Protein AF-A0A7R9N7I1-F1 (afdb_monomer_lite)

Structure (mmCIF, N/CA/C/O backbone):
data_AF-A0A7R9N7I1-F1
#
_entry.id   AF-A0A7R9N7I1-F1
#
loop_
_atom_site.group_PDB
_atom_site.id
_atom_site.type_symbol
_atom_site.label_atom_id
_atom_site.label_alt_id
_atom_site.label_comp_id
_atom_site.label_asym_id
_atom_site.label_entity_id
_atom_site.label_seq_id
_atom_site.pdbx_PDB_ins_code
_atom_site.Cartn_x
_atom_site.Cartn_y
_atom_site.Cartn_z
_atom_site.occupancy
_atom_site.B_iso_or_equiv
_atom_site.auth_seq_id
_atom_site.auth_comp_id
_atom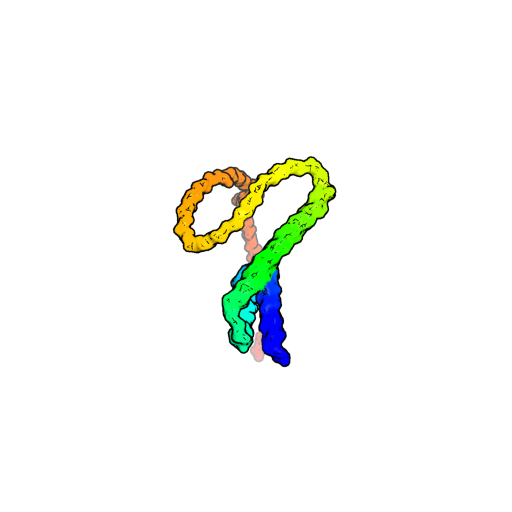_site.auth_asym_id
_atom_site.auth_atom_id
_atom_site.pdbx_PDB_model_num
ATOM 1 N N . MET A 1 1 ? 0.344 -3.735 26.308 1.00 54.78 1 MET A N 1
ATOM 2 C CA . MET A 1 1 ? 0.898 -3.000 25.143 1.00 54.78 1 MET A CA 1
ATOM 3 C C . MET A 1 1 ? 0.274 -1.617 25.117 1.00 54.78 1 MET A C 1
ATOM 5 O O . MET A 1 1 ? -0.947 -1.539 25.135 1.00 54.78 1 MET A O 1
ATOM 9 N N . SER A 1 2 ? 1.069 -0.544 25.139 1.00 69.31 2 SER A N 1
ATOM 10 C CA . SER A 1 2 ? 0.524 0.819 25.121 1.00 69.31 2 SER A CA 1
ATOM 11 C C . SER A 1 2 ? -0.215 1.069 23.803 1.00 69.31 2 SER A C 1
ATOM 13 O O . SER A 1 2 ? 0.264 0.676 22.738 1.00 69.31 2 SER A O 1
ATOM 15 N N . SER A 1 3 ? -1.379 1.724 23.854 1.00 76.50 3 SER A N 1
ATOM 16 C CA . SER A 1 3 ? -2.203 2.033 22.670 1.00 76.50 3 SER A CA 1
ATOM 17 C C . SER A 1 3 ? -1.403 2.758 21.568 1.00 76.50 3 SER A C 1
ATOM 19 O O . SER A 1 3 ? -1.629 2.544 20.376 1.00 76.50 3 SER A O 1
ATOM 21 N N . ARG A 1 4 ? -0.384 3.546 21.946 1.00 84.00 4 ARG A N 1
ATOM 22 C CA . ARG A 1 4 ? 0.525 4.222 21.000 1.00 84.00 4 ARG A CA 1
ATOM 23 C C . ARG A 1 4 ? 1.418 3.258 20.217 1.00 84.00 4 ARG A C 1
ATOM 25 O O . ARG A 1 4 ? 1.610 3.460 19.019 1.00 84.00 4 ARG A O 1
ATOM 32 N N . ASP A 1 5 ? 1.924 2.204 20.853 1.00 89.88 5 ASP A N 1
ATOM 33 C CA . ASP A 1 5 ? 2.815 1.236 20.200 1.00 89.88 5 ASP A CA 1
ATOM 34 C C . ASP A 1 5 ? 2.068 0.422 19.143 1.00 89.88 5 ASP A C 1
ATOM 36 O O . ASP A 1 5 ? 2.605 0.147 18.070 1.00 89.88 5 ASP A O 1
ATOM 40 N N . GLY A 1 6 ? 0.803 0.081 19.419 1.00 90.19 6 GLY A N 1
ATOM 41 C CA . GLY A 1 6 ? -0.077 -0.590 18.461 1.00 90.19 6 GLY A CA 1
ATOM 42 C C . GLY A 1 6 ? -0.308 0.256 17.208 1.00 90.19 6 GLY A C 1
ATOM 43 O O . GLY A 1 6 ? -0.134 -0.234 16.092 1.00 90.19 6 GLY A O 1
ATOM 44 N N . LYS A 1 7 ? -0.603 1.551 17.389 1.00 91.62 7 LYS A N 1
ATOM 45 C CA . LYS A 1 7 ? -0.789 2.502 16.281 1.00 91.62 7 LYS A CA 1
ATOM 46 C C . LYS A 1 7 ? 0.470 2.650 15.431 1.00 91.62 7 LYS A C 1
ATOM 48 O O . LYS A 1 7 ? 0.396 2.576 14.207 1.00 91.62 7 LYS A O 1
ATOM 53 N N . LYS A 1 8 ? 1.632 2.811 16.073 1.00 93.94 8 LYS A N 1
ATOM 54 C CA . LYS A 1 8 ? 2.918 2.954 15.379 1.00 93.94 8 LYS A CA 1
ATOM 55 C C . LYS A 1 8 ? 3.256 1.712 14.554 1.00 93.94 8 LYS A C 1
ATOM 57 O O . LYS A 1 8 ? 3.583 1.841 13.378 1.00 93.94 8 LYS A O 1
ATOM 62 N N . LYS A 1 9 ? 3.124 0.517 15.141 1.00 94.94 9 LYS A N 1
ATOM 63 C CA . LYS A 1 9 ? 3.382 -0.750 14.438 1.00 94.94 9 LYS A CA 1
ATOM 64 C C . LYS A 1 9 ? 2.464 -0.933 13.236 1.00 94.94 9 LYS A C 1
ATOM 66 O O . LYS A 1 9 ? 2.914 -1.419 12.203 1.00 94.94 9 LYS A O 1
ATOM 71 N N . LEU A 1 10 ? 1.194 -0.546 13.353 1.00 95.50 10 LEU A N 1
ATOM 72 C CA . LEU A 1 10 ? 0.263 -0.656 12.238 1.00 95.50 10 LEU A CA 1
ATOM 73 C C . LEU A 1 10 ? 0.650 0.277 11.085 1.00 95.50 10 LEU A C 1
ATOM 75 O O . LEU A 1 10 ? 0.730 -0.175 9.948 1.00 95.50 10 LEU A O 1
ATOM 79 N N . LEU A 1 11 ? 0.962 1.544 11.372 1.00 95.44 11 LEU A N 1
ATOM 80 C CA . LEU A 1 11 ? 1.423 2.495 10.353 1.00 95.44 11 LEU A CA 1
ATOM 81 C C . LEU A 1 11 ? 2.721 2.032 9.679 1.00 95.44 11 LEU A C 1
ATOM 83 O O . LEU A 1 11 ? 2.865 2.154 8.467 1.00 95.44 11 LEU A O 1
ATOM 87 N N . GLU A 1 12 ? 3.640 1.432 10.436 1.00 96.25 12 GLU A N 1
ATOM 88 C CA . GLU A 1 12 ? 4.866 0.863 9.875 1.00 96.25 12 GLU A CA 1
ATOM 89 C C . GLU A 1 12 ? 4.577 -0.300 8.911 1.00 96.25 12 GLU A C 1
ATOM 91 O O . GLU A 1 12 ? 5.190 -0.380 7.846 1.00 96.25 12 GLU A O 1
ATOM 96 N N . LYS A 1 13 ? 3.608 -1.171 9.232 1.00 96.56 13 LYS A N 1
ATOM 97 C CA . LYS A 1 13 ? 3.158 -2.236 8.318 1.00 96.56 13 LYS A CA 1
ATOM 98 C C . LYS A 1 13 ? 2.574 -1.666 7.025 1.00 96.56 13 LYS A C 1
ATOM 100 O O . LYS A 1 13 ? 2.947 -2.123 5.950 1.00 96.56 13 LYS A O 1
ATOM 105 N N . VAL A 1 14 ? 1.697 -0.661 7.122 1.00 97.25 14 VAL A N 1
ATOM 106 C CA . VAL A 1 14 ? 1.100 0.018 5.954 1.00 97.25 14 VAL A CA 1
ATOM 107 C C . VAL A 1 14 ? 2.181 0.570 5.038 1.00 97.25 14 VAL A C 1
ATOM 109 O O . VAL A 1 14 ? 2.146 0.379 3.823 1.00 97.25 14 VAL A O 1
ATOM 112 N N . TYR A 1 15 ? 3.140 1.266 5.636 1.00 97.75 15 TYR A N 1
ATOM 113 C CA . TYR A 1 15 ? 4.218 1.909 4.915 1.00 97.75 15 TYR A CA 1
ATOM 114 C C . TYR A 1 15 ? 5.125 0.888 4.215 1.00 97.75 15 TYR A C 1
ATOM 116 O O . TYR A 1 15 ? 5.451 1.067 3.041 1.00 97.75 15 TYR A O 1
ATOM 124 N N . LYS A 1 16 ? 5.474 -0.218 4.891 1.00 97.06 16 LYS A N 1
ATOM 125 C CA . LYS A 1 16 ? 6.235 -1.331 4.295 1.00 97.06 16 LYS A CA 1
ATOM 126 C C . LYS A 1 16 ? 5.486 -1.981 3.133 1.00 97.06 16 LYS A C 1
ATOM 128 O O . LYS A 1 16 ? 6.075 -2.148 2.069 1.00 97.06 16 LYS A O 1
ATOM 133 N N . LEU A 1 17 ? 4.190 -2.257 3.301 1.00 96.94 17 LEU A N 1
ATOM 134 C CA . LEU A 1 17 ? 3.345 -2.787 2.227 1.00 96.94 17 LEU A CA 1
ATOM 135 C C . LEU A 1 17 ? 3.363 -1.852 1.008 1.00 96.94 17 LEU A C 1
ATOM 137 O O . LEU A 1 17 ? 3.586 -2.300 -0.113 1.00 96.94 17 LEU A O 1
ATOM 141 N N . GLY A 1 18 ? 3.202 -0.543 1.231 1.00 96.56 18 GLY A N 1
ATOM 142 C CA . GLY A 1 18 ? 3.323 0.465 0.180 1.00 96.56 18 GLY A CA 1
ATOM 143 C C . GLY A 1 18 ? 4.681 0.402 -0.524 1.00 96.56 18 GLY A C 1
ATOM 144 O O . GLY A 1 18 ? 4.726 0.314 -1.750 1.00 96.56 18 GLY A O 1
ATOM 145 N N . GLN A 1 19 ? 5.788 0.385 0.230 1.00 97.69 19 GLN A N 1
ATOM 146 C CA . GLN A 1 19 ? 7.140 0.297 -0.337 1.00 97.69 19 GLN A CA 1
ATOM 147 C C . GLN A 1 19 ? 7.333 -0.931 -1.229 1.00 97.69 19 GLN A C 1
ATOM 149 O O . GLN A 1 19 ? 7.904 -0.806 -2.312 1.00 97.69 19 GLN A O 1
ATOM 154 N N . GLU A 1 20 ? 6.867 -2.103 -0.804 1.00 96.19 20 GLU A N 1
ATOM 155 C CA . GLU A 1 20 ? 6.967 -3.332 -1.595 1.00 96.19 20 GLU A CA 1
ATOM 156 C C . GLU A 1 20 ? 6.165 -3.230 -2.892 1.00 96.19 20 GLU A C 1
ATOM 158 O O . GLU A 1 20 ? 6.697 -3.502 -3.969 1.00 96.19 20 GLU A O 1
ATOM 163 N N . VAL A 1 21 ? 4.915 -2.766 -2.811 1.00 96.44 21 VAL A N 1
ATOM 164 C CA . VAL A 1 21 ? 4.062 -2.571 -3.992 1.00 96.44 21 VAL A CA 1
ATOM 165 C C . VAL A 1 21 ? 4.708 -1.590 -4.969 1.00 96.44 21 VAL A C 1
ATOM 167 O O . VAL A 1 21 ? 4.745 -1.856 -6.169 1.00 96.44 21 VAL A O 1
ATOM 170 N N . GLY A 1 22 ? 5.265 -0.483 -4.472 1.00 95.31 22 GLY A N 1
ATOM 171 C CA . GLY A 1 22 ? 5.964 0.508 -5.289 1.00 95.31 22 GLY A CA 1
ATOM 172 C C . GLY A 1 22 ? 7.241 -0.031 -5.937 1.00 95.31 22 GLY A C 1
ATOM 173 O O . GLY A 1 22 ? 7.483 0.200 -7.122 1.00 95.31 22 GLY A O 1
ATOM 174 N N . TYR A 1 23 ? 8.044 -0.783 -5.182 1.00 96.06 23 TYR A N 1
ATOM 175 C CA . TYR A 1 23 ? 9.325 -1.315 -5.647 1.00 96.06 23 TYR A CA 1
ATOM 176 C C . TYR A 1 23 ? 9.146 -2.444 -6.670 1.00 96.06 23 TYR A C 1
ATOM 178 O O . TYR A 1 23 ? 9.727 -2.425 -7.760 1.00 96.06 23 TYR A O 1
ATOM 186 N N . PHE A 1 24 ? 8.292 -3.418 -6.365 1.00 94.50 24 PHE A N 1
ATOM 187 C CA . PHE A 1 24 ? 8.061 -4.575 -7.229 1.00 94.50 24 PHE A CA 1
ATOM 188 C C . PHE A 1 24 ? 6.982 -4.332 -8.290 1.00 94.50 24 PHE A C 1
ATOM 190 O O . PHE A 1 24 ? 6.865 -5.120 -9.223 1.00 94.50 24 PHE A O 1
ATOM 197 N N . SER A 1 25 ? 6.258 -3.210 -8.219 1.00 90.81 25 SER A N 1
ATOM 198 C CA . SER A 1 25 ? 5.152 -2.876 -9.129 1.00 90.81 25 SER A CA 1
ATOM 199 C C . SER A 1 25 ? 4.064 -3.956 -9.138 1.00 90.81 25 SER A C 1
ATOM 201 O O . SER A 1 25 ? 3.552 -4.331 -10.192 1.00 90.81 25 SER A O 1
ATOM 203 N N . HIS A 1 26 ? 3.727 -4.475 -7.955 1.00 87.62 26 HIS A N 1
ATOM 204 C CA . HIS A 1 26 ? 2.661 -5.460 -7.809 1.00 87.62 26 HIS A CA 1
ATOM 205 C C . HIS A 1 26 ? 1.308 -4.881 -8.228 1.00 87.62 26 HIS A C 1
ATOM 207 O O . HIS A 1 26 ? 1.013 -3.710 -7.983 1.00 87.62 26 HIS A O 1
ATOM 213 N N . SER A 1 27 ? 0.466 -5.728 -8.822 1.00 87.81 27 SER A N 1
ATOM 214 C CA . SER A 1 27 ? -0.946 -5.399 -8.999 1.00 87.81 27 SER A CA 1
ATOM 215 C C . SER A 1 27 ? -1.597 -5.257 -7.627 1.00 87.81 27 SER A C 1
ATOM 217 O O . SER A 1 27 ? -1.425 -6.111 -6.757 1.00 87.81 27 SER A O 1
ATOM 219 N N . GLU A 1 28 ? -2.371 -4.192 -7.436 1.00 87.31 28 GLU A N 1
ATOM 220 C CA . GLU A 1 28 ? -3.120 -3.978 -6.192 1.00 87.31 28 GLU A CA 1
ATOM 221 C C . GLU A 1 28 ? -4.303 -4.947 -6.056 1.00 87.31 28 GLU A C 1
ATOM 223 O O . GLU A 1 28 ? -4.965 -4.987 -5.024 1.00 87.31 28 GLU A O 1
ATOM 228 N N . VAL A 1 29 ? -4.550 -5.779 -7.070 1.00 89.69 29 VAL A N 1
ATOM 229 C CA . VAL A 1 29 ? -5.587 -6.806 -7.061 1.00 89.69 29 VAL A CA 1
ATOM 230 C C . VAL A 1 29 ? -5.067 -8.078 -6.382 1.00 89.69 29 VAL A C 1
ATOM 232 O O . VAL A 1 29 ? -4.001 -8.595 -6.713 1.00 89.69 29 VAL A O 1
ATOM 235 N N . GLY A 1 30 ? -5.846 -8.627 -5.446 1.00 92.88 30 GLY A N 1
ATOM 236 C CA . GLY A 1 30 ? -5.563 -9.919 -4.815 1.00 92.88 30 GLY A CA 1
ATOM 237 C C . GLY A 1 30 ? -4.943 -9.799 -3.425 1.00 92.88 30 GLY A C 1
ATOM 238 O O . GLY A 1 30 ? -5.597 -9.324 -2.497 1.00 92.88 30 GLY A O 1
ATOM 239 N N . TRP A 1 31 ? -3.718 -10.304 -3.235 1.00 94.19 31 TRP A N 1
ATOM 240 C CA . TRP A 1 31 ? -3.106 -10.378 -1.900 1.00 94.19 31 TRP A CA 1
ATOM 241 C C . TRP A 1 31 ? -2.841 -8.995 -1.294 1.00 94.19 31 TRP A C 1
ATOM 243 O O . TRP A 1 31 ? -3.084 -8.822 -0.104 1.00 94.19 31 TRP A O 1
ATOM 253 N N . VAL A 1 32 ? -2.455 -8.010 -2.115 1.00 95.44 32 VAL A N 1
ATOM 254 C CA . VAL A 1 32 ? -2.254 -6.618 -1.681 1.00 95.44 32 VAL A CA 1
ATOM 255 C C . VAL A 1 32 ? -3.565 -6.034 -1.164 1.00 95.44 32 VAL A C 1
ATOM 257 O O . VAL A 1 32 ? -3.602 -5.501 -0.061 1.00 95.44 32 VAL A O 1
ATOM 260 N N . HIS A 1 33 ? -4.666 -6.208 -1.904 1.00 95.19 33 HIS A N 1
ATOM 261 C CA . HIS A 1 33 ? -5.999 -5.777 -1.470 1.00 95.19 33 HIS A CA 1
ATOM 262 C C . HIS A 1 33 ? -6.441 -6.446 -0.166 1.00 95.19 33 HIS A C 1
ATOM 264 O O . HIS A 1 33 ? -6.974 -5.783 0.723 1.00 95.19 33 HIS A O 1
ATOM 270 N N . ARG A 1 34 ? -6.216 -7.761 -0.033 1.00 95.88 34 ARG A N 1
ATOM 271 C CA . ARG A 1 34 ? -6.558 -8.517 1.184 1.00 95.88 34 ARG A CA 1
ATOM 272 C C . ARG A 1 34 ? -5.785 -8.003 2.396 1.00 95.88 34 ARG A C 1
ATOM 274 O O . ARG A 1 34 ? -6.394 -7.757 3.435 1.00 95.88 34 ARG A O 1
ATOM 281 N N . GLU A 1 35 ? -4.480 -7.795 2.248 1.00 95.62 35 GLU A N 1
ATOM 282 C CA . GLU A 1 35 ? -3.629 -7.302 3.331 1.00 95.62 35 GLU A CA 1
ATOM 283 C C . GLU A 1 35 ? -3.946 -5.843 3.675 1.00 95.62 35 GLU A C 1
ATOM 285 O O . GLU A 1 35 ? -4.100 -5.492 4.843 1.00 95.62 35 GLU A O 1
ATOM 290 N N . TYR A 1 36 ? -4.156 -4.996 2.669 1.00 96.00 36 TYR A N 1
ATOM 291 C CA . TYR A 1 36 ? -4.540 -3.604 2.875 1.00 96.00 36 TYR A CA 1
ATOM 292 C C . TYR A 1 36 ? -5.884 -3.483 3.606 1.00 96.00 36 TYR A C 1
ATOM 294 O O . TYR A 1 36 ? -5.999 -2.729 4.573 1.00 96.00 36 TYR A O 1
ATOM 302 N N . ARG A 1 37 ? -6.883 -4.290 3.223 1.00 96.00 37 ARG A N 1
ATOM 303 C CA . ARG A 1 37 ? -8.176 -4.359 3.919 1.00 96.00 37 ARG A CA 1
ATOM 304 C C . ARG A 1 37 ? -8.019 -4.837 5.362 1.00 96.00 37 ARG A C 1
ATOM 306 O O . ARG A 1 37 ? -8.631 -4.263 6.258 1.00 96.00 37 ARG A O 1
ATOM 313 N N . ARG A 1 38 ? -7.181 -5.847 5.615 1.00 96.25 38 ARG A N 1
ATOM 314 C CA . ARG A 1 38 ? -6.874 -6.299 6.980 1.00 96.25 38 ARG A CA 1
ATOM 315 C C . ARG A 1 38 ? -6.309 -5.152 7.817 1.00 96.25 38 ARG A C 1
ATOM 317 O O . ARG A 1 38 ? -6.789 -4.912 8.923 1.00 96.25 38 ARG A O 1
ATOM 324 N N . ILE A 1 39 ? -5.360 -4.397 7.275 1.00 95.88 39 ILE A N 1
ATOM 325 C CA . ILE A 1 39 ? -4.773 -3.258 7.980 1.00 95.88 39 ILE A CA 1
ATOM 326 C C . ILE A 1 39 ? -5.811 -2.159 8.251 1.00 95.88 39 ILE A C 1
ATOM 328 O O . ILE A 1 39 ? -5.820 -1.601 9.347 1.00 95.88 39 ILE A O 1
ATOM 332 N N . GLN A 1 40 ? -6.721 -1.877 7.314 1.00 95.38 40 GLN A N 1
ATOM 333 C CA . GLN A 1 40 ? -7.827 -0.941 7.555 1.00 95.38 40 GLN A CA 1
ATOM 334 C C . GLN A 1 40 ? -8.684 -1.379 8.751 1.00 95.38 40 GLN A C 1
ATOM 336 O O . GLN A 1 40 ? -8.903 -0.581 9.659 1.00 95.38 40 GLN A O 1
ATOM 341 N N . THR A 1 41 ? -9.065 -2.660 8.821 1.00 96.19 41 THR A N 1
ATOM 342 C CA . THR A 1 41 ? -9.851 -3.184 9.954 1.00 96.19 41 THR A CA 1
ATOM 343 C C . THR A 1 41 ? -9.087 -3.160 11.284 1.00 96.19 41 THR A C 1
ATOM 345 O O . THR A 1 41 ? -9.671 -2.899 12.334 1.00 96.19 41 THR A O 1
ATOM 348 N N . GLU A 1 42 ? -7.772 -3.408 11.273 1.00 94.31 42 GLU A N 1
ATOM 349 C CA . GLU A 1 42 ? -6.919 -3.263 12.463 1.00 94.31 42 GLU A CA 1
ATOM 350 C C . GLU A 1 42 ? -6.811 -1.786 12.890 1.00 94.31 42 GLU A C 1
ATOM 352 O O . GLU A 1 42 ? -6.786 -1.480 14.082 1.00 94.31 42 GLU A O 1
ATOM 357 N N . GLY A 1 43 ? -6.793 -0.863 11.927 1.00 93.50 43 GLY A N 1
ATOM 358 C CA . GLY A 1 43 ? -6.718 0.577 12.157 1.00 93.50 43 GLY A CA 1
ATOM 359 C C . GLY A 1 43 ? -7.991 1.157 12.753 1.00 93.50 43 GLY A C 1
ATOM 360 O O . GLY A 1 43 ? -7.907 1.950 13.690 1.00 93.50 43 GLY A O 1
ATOM 361 N N . GLU A 1 44 ? -9.153 0.710 12.279 1.00 93.56 44 GLU A N 1
ATOM 362 C CA . GLU A 1 44 ? -10.461 1.074 12.835 1.00 93.56 44 GLU A CA 1
ATOM 363 C C . GLU A 1 44 ? -10.568 0.681 14.312 1.00 93.56 44 GLU A C 1
ATOM 365 O O . GLU A 1 44 ? -10.930 1.511 15.144 1.00 93.56 44 GLU A O 1
ATOM 370 N N . LYS A 1 45 ? -10.132 -0.535 14.672 1.00 92.88 45 LYS A N 1
ATOM 371 C CA . LYS A 1 45 ? -10.088 -1.003 16.073 1.00 92.88 45 LYS A CA 1
ATOM 372 C C . LYS A 1 45 ? -9.187 -0.149 16.966 1.00 92.88 45 LYS A C 1
ATOM 374 O O . LYS A 1 45 ? -9.413 -0.060 18.169 1.00 92.88 45 LYS A O 1
ATOM 379 N N . LEU A 1 46 ? -8.156 0.467 16.392 1.00 92.00 46 LEU A N 1
ATOM 380 C CA . LEU A 1 46 ? -7.229 1.355 17.096 1.00 92.00 46 LEU A CA 1
ATOM 381 C C . LEU A 1 46 ? -7.660 2.833 17.043 1.00 92.00 46 LEU A C 1
ATOM 383 O O . LEU A 1 46 ? -6.985 3.680 17.634 1.00 92.00 46 LEU A O 1
ATOM 387 N N . GLY A 1 47 ? -8.753 3.168 16.351 1.00 92.44 47 GLY A N 1
ATOM 388 C CA . GLY A 1 47 ? -9.214 4.546 16.163 1.00 92.44 47 GLY A CA 1
ATOM 389 C C . GLY A 1 47 ? -8.285 5.383 15.278 1.00 92.44 47 GLY A C 1
ATOM 390 O O . GLY A 1 47 ? -8.105 6.575 15.521 1.00 92.44 47 GLY A O 1
ATOM 391 N N . ILE A 1 48 ? -7.623 4.764 14.296 1.00 93.12 48 ILE A N 1
ATOM 392 C CA . ILE A 1 48 ? -6.827 5.469 13.285 1.00 93.12 48 ILE A CA 1
ATOM 393 C C . ILE A 1 48 ? -7.740 5.822 12.114 1.00 93.12 48 ILE A C 1
ATOM 395 O O . ILE A 1 48 ? -8.410 4.956 11.557 1.00 93.12 48 ILE A O 1
ATOM 399 N N . ALA A 1 49 ? -7.734 7.087 11.699 1.00 93.31 49 ALA A N 1
ATOM 400 C CA . ALA A 1 49 ? -8.494 7.509 10.532 1.00 93.31 49 ALA A CA 1
ATOM 401 C C . ALA A 1 49 ? -7.988 6.810 9.256 1.00 93.31 49 ALA A C 1
ATOM 403 O O . ALA A 1 49 ? -6.789 6.822 8.964 1.00 93.31 49 ALA A O 1
ATOM 404 N N . LEU A 1 50 ? -8.911 6.284 8.443 1.00 93.62 50 LEU A N 1
ATOM 405 C CA . LEU A 1 50 ? -8.607 5.625 7.163 1.00 93.62 50 LEU A CA 1
ATOM 406 C C . LEU A 1 50 ? -7.772 6.509 6.222 1.00 93.62 50 LEU A C 1
ATOM 408 O O . LEU A 1 50 ? -6.934 6.008 5.474 1.00 93.62 50 LEU A O 1
ATOM 412 N N . LYS A 1 51 ? -7.952 7.834 6.301 1.00 95.50 51 LYS A N 1
ATOM 413 C CA . LYS A 1 51 ? -7.171 8.816 5.539 1.00 95.50 51 LYS A CA 1
ATOM 414 C C . LYS A 1 51 ? -5.671 8.739 5.850 1.00 95.50 51 LYS A C 1
ATOM 416 O O . LYS A 1 51 ? -4.867 8.730 4.926 1.00 95.50 51 LYS A O 1
ATOM 421 N N . ILE A 1 52 ? -5.305 8.586 7.124 1.00 95.38 52 ILE A N 1
ATOM 422 C CA . ILE A 1 52 ? -3.903 8.474 7.558 1.00 95.38 52 ILE A CA 1
ATOM 423 C C . ILE A 1 52 ? -3.288 7.178 7.018 1.00 95.38 52 ILE A C 1
ATOM 425 O O . ILE A 1 52 ? -2.156 7.173 6.540 1.00 95.38 52 ILE A O 1
ATOM 429 N N . ILE A 1 53 ? -4.045 6.077 7.050 1.00 95.69 53 ILE A N 1
ATOM 430 C CA . ILE A 1 53 ? -3.613 4.782 6.503 1.00 95.69 53 ILE A CA 1
ATOM 431 C C . ILE A 1 53 ? -3.375 4.897 4.993 1.00 95.69 53 ILE A C 1
ATOM 433 O O . ILE A 1 53 ? -2.358 4.430 4.485 1.00 95.69 53 ILE A O 1
ATOM 437 N N . LYS A 1 54 ? -4.278 5.559 4.266 1.00 96.38 54 LYS A N 1
ATOM 438 C CA . LYS A 1 54 ? -4.129 5.799 2.827 1.00 96.38 54 LYS A CA 1
ATOM 439 C C . LYS A 1 54 ? -2.894 6.641 2.500 1.00 96.38 54 LYS A C 1
ATOM 441 O O . LYS A 1 54 ? -2.079 6.212 1.691 1.00 96.38 54 LYS A O 1
ATOM 446 N N . GLU A 1 55 ? -2.713 7.775 3.170 1.00 97.00 55 GLU A N 1
ATOM 447 C CA . GLU A 1 55 ? -1.548 8.648 2.971 1.00 97.00 55 GLU A CA 1
ATOM 448 C C . GLU A 1 55 ? -0.230 7.919 3.272 1.00 97.00 55 GLU A C 1
ATOM 450 O O . GLU A 1 55 ? 0.745 8.040 2.530 1.00 97.00 55 GLU A O 1
ATOM 455 N N . CYS A 1 56 ? -0.200 7.112 4.335 1.00 96.94 56 CYS A N 1
ATOM 456 C CA . CYS A 1 56 ? 0.978 6.336 4.712 1.00 96.94 56 CYS A CA 1
ATOM 457 C C . CYS A 1 56 ? 1.329 5.273 3.655 1.00 96.94 56 CYS A C 1
ATOM 459 O O . CYS A 1 56 ? 2.502 5.098 3.316 1.00 96.94 56 CYS A O 1
ATOM 461 N N . TYR A 1 57 ? 0.316 4.615 3.084 1.00 97.31 57 TYR A N 1
ATOM 462 C CA . TYR A 1 57 ? 0.482 3.643 2.003 1.00 97.31 57 TYR A CA 1
ATOM 463 C C . TYR A 1 57 ? 0.996 4.297 0.717 1.00 97.31 57 TYR A C 1
ATOM 465 O O . TYR A 1 57 ? 1.972 3.828 0.135 1.00 97.31 57 TYR A O 1
ATOM 473 N N . GLU A 1 58 ? 0.389 5.408 0.294 1.00 96.81 58 GLU A N 1
ATOM 474 C CA . GLU A 1 58 ? 0.799 6.158 -0.901 1.00 96.81 58 GLU A CA 1
ATOM 475 C C . GLU A 1 58 ? 2.227 6.706 -0.764 1.00 96.81 58 GLU A C 1
ATOM 477 O O . GLU A 1 58 ? 3.031 6.626 -1.701 1.00 96.81 58 GLU A O 1
ATOM 482 N N . LYS A 1 59 ? 2.586 7.190 0.431 1.00 97.62 59 LYS A N 1
ATOM 483 C CA . LYS A 1 59 ? 3.954 7.609 0.745 1.00 97.62 59 LYS A CA 1
ATOM 484 C C . LYS A 1 59 ? 4.933 6.440 0.638 1.00 97.62 59 LYS A C 1
ATOM 486 O O . LYS A 1 59 ? 5.945 6.565 -0.043 1.00 97.62 59 LYS A O 1
ATOM 491 N N . GLY A 1 60 ? 4.608 5.288 1.225 1.00 96.75 60 GLY A N 1
ATOM 492 C CA . GLY A 1 60 ? 5.408 4.071 1.064 1.00 96.75 60 GLY A CA 1
ATOM 493 C C . GLY A 1 60 ? 5.571 3.680 -0.408 1.00 96.75 60 GLY A C 1
ATOM 494 O O . GLY A 1 60 ? 6.683 3.429 -0.863 1.00 96.75 60 GLY A O 1
ATOM 495 N N . LYS A 1 61 ? 4.484 3.707 -1.186 1.00 96.88 61 LYS A N 1
ATOM 496 C CA . LYS A 1 61 ? 4.465 3.342 -2.611 1.00 96.88 61 LYS A CA 1
ATOM 497 C C . LYS A 1 61 ? 5.338 4.243 -3.476 1.00 96.88 61 LYS A C 1
ATOM 499 O O . LYS A 1 61 ? 6.123 3.744 -4.283 1.00 96.88 61 LYS A O 1
ATOM 504 N N . SER A 1 62 ? 5.234 5.556 -3.297 1.00 97.00 62 SER A N 1
ATOM 505 C CA . SER A 1 62 ? 6.077 6.521 -4.016 1.00 97.00 62 SER A CA 1
ATOM 506 C C . SER A 1 62 ? 7.560 6.355 -3.678 1.00 97.00 62 SER A C 1
ATOM 508 O O . SER A 1 62 ? 8.401 6.378 -4.576 1.00 97.00 62 SER A O 1
ATOM 510 N N . GLU A 1 63 ? 7.890 6.093 -2.415 1.00 96.81 63 GLU A N 1
ATOM 511 C CA . GLU A 1 63 ? 9.269 5.863 -1.986 1.00 96.81 63 GLU A CA 1
ATOM 512 C C . GLU A 1 63 ? 9.837 4.534 -2.501 1.00 96.81 63 GLU A C 1
ATOM 514 O O . GLU A 1 63 ? 10.977 4.483 -2.963 1.00 96.81 63 GLU A O 1
ATOM 519 N N . GLY A 1 64 ? 9.031 3.470 -2.512 1.00 96.00 64 GLY A N 1
ATOM 520 C CA . GLY A 1 64 ? 9.396 2.195 -3.129 1.00 96.00 64 GLY A CA 1
ATOM 521 C C . GLY A 1 64 ? 9.695 2.337 -4.623 1.00 96.00 64 GLY A C 1
ATOM 522 O O . GLY A 1 64 ? 10.713 1.836 -5.104 1.00 96.00 64 GLY A O 1
ATOM 523 N N . ALA A 1 65 ? 8.856 3.081 -5.349 1.00 95.56 65 ALA A N 1
ATOM 524 C CA . ALA A 1 65 ? 9.067 3.374 -6.766 1.00 95.56 65 ALA A CA 1
ATOM 525 C C . ALA A 1 65 ? 10.325 4.229 -6.999 1.00 95.56 65 ALA A C 1
ATOM 527 O O . ALA A 1 65 ? 11.111 3.943 -7.905 1.00 95.56 65 ALA A O 1
ATOM 528 N N . TYR A 1 66 ? 10.564 5.234 -6.150 1.00 95.75 66 TYR A N 1
ATOM 529 C CA . TYR A 1 66 ? 11.785 6.039 -6.189 1.00 95.75 66 TYR A CA 1
ATOM 530 C C . TYR A 1 66 ? 13.035 5.183 -5.954 1.00 95.75 66 TYR A C 1
ATOM 532 O O . TYR A 1 66 ? 13.993 5.266 -6.722 1.00 95.75 66 TYR A O 1
ATOM 540 N N . ARG A 1 67 ? 13.014 4.304 -4.943 1.00 94.81 67 ARG A N 1
ATOM 541 C CA . ARG A 1 67 ? 14.122 3.388 -4.643 1.00 94.81 67 ARG A CA 1
ATOM 542 C C . ARG A 1 67 ? 14.402 2.448 -5.810 1.00 94.81 67 ARG A C 1
ATOM 544 O O . ARG A 1 67 ? 15.557 2.291 -6.184 1.00 94.81 67 ARG A O 1
ATOM 551 N N . LYS A 1 68 ? 13.361 1.897 -6.443 1.00 94.00 68 LYS A N 1
ATOM 552 C CA . LYS A 1 68 ? 13.495 1.087 -7.664 1.00 94.00 68 LYS A CA 1
ATOM 553 C C . LYS A 1 68 ? 14.211 1.866 -8.768 1.00 94.00 68 LYS A C 1
ATOM 555 O O . LYS A 1 68 ? 15.174 1.371 -9.347 1.00 94.00 68 LYS A O 1
ATOM 560 N N . GLN A 1 69 ? 13.774 3.096 -9.034 1.00 92.81 69 GLN A N 1
ATOM 561 C CA . GLN A 1 69 ? 14.374 3.946 -10.063 1.00 92.81 69 GLN A CA 1
ATOM 562 C C . GLN A 1 69 ? 15.834 4.295 -9.747 1.00 92.81 69 GLN A C 1
ATOM 564 O O . GLN A 1 69 ? 16.695 4.273 -10.632 1.00 92.81 69 GLN A O 1
ATOM 569 N N . HIS A 1 70 ? 16.128 4.590 -8.483 1.00 93.62 70 HIS A N 1
ATOM 570 C CA . HIS A 1 70 ? 17.477 4.860 -8.006 1.00 93.62 70 HIS A CA 1
ATOM 571 C C . HIS A 1 70 ? 18.388 3.630 -8.148 1.00 93.62 70 HIS A C 1
ATOM 573 O O . HIS A 1 70 ? 19.499 3.747 -8.666 1.00 93.62 70 HIS A O 1
ATOM 579 N N . ASP A 1 71 ? 17.911 2.442 -7.771 1.00 90.75 71 ASP A N 1
ATOM 580 C CA . ASP A 1 71 ? 18.651 1.182 -7.896 1.00 90.75 71 ASP A CA 1
ATOM 581 C C . ASP A 1 71 ? 18.940 0.834 -9.359 1.00 90.75 71 ASP A C 1
ATOM 583 O O . ASP A 1 71 ? 20.065 0.455 -9.692 1.00 90.75 71 ASP A O 1
ATOM 587 N N . ILE A 1 72 ? 17.963 1.035 -10.249 1.00 89.25 72 ILE A N 1
ATOM 588 C CA . ILE A 1 72 ? 18.140 0.894 -11.700 1.00 89.25 72 ILE A CA 1
ATOM 589 C C . ILE A 1 72 ? 19.225 1.859 -12.192 1.00 89.25 72 ILE A C 1
ATOM 591 O O . ILE A 1 72 ? 20.168 1.435 -12.857 1.00 89.25 72 ILE A O 1
ATOM 595 N N . THR A 1 73 ? 19.145 3.139 -11.822 1.00 89.75 73 THR A N 1
ATOM 596 C CA . THR A 1 73 ? 20.107 4.173 -12.246 1.00 89.75 73 THR A CA 1
ATOM 597 C C . THR A 1 73 ? 21.521 3.867 -11.742 1.00 89.75 73 THR A C 1
ATOM 599 O O . THR A 1 73 ? 22.490 3.941 -12.500 1.00 89.75 73 THR A O 1
ATOM 602 N N . ARG A 1 74 ? 21.655 3.432 -10.484 1.00 88.44 74 ARG A N 1
ATOM 603 C CA . ARG A 1 74 ? 22.931 3.012 -9.887 1.00 88.44 74 ARG A CA 1
ATOM 604 C C . ARG A 1 74 ? 23.478 1.739 -10.537 1.00 88.44 74 ARG A C 1
ATOM 606 O O . ARG A 1 74 ? 24.685 1.630 -10.750 1.00 88.44 74 ARG A O 1
ATOM 613 N N . GLY A 1 75 ? 22.610 0.780 -10.857 1.00 77.62 75 GLY A N 1
ATOM 614 C CA . GLY A 1 75 ? 22.961 -0.448 -11.571 1.00 77.62 75 GLY A CA 1
ATOM 615 C C . GLY A 1 75 ? 23.443 -0.179 -12.998 1.00 77.62 75 GLY A C 1
ATOM 616 O O . GLY A 1 75 ? 24.416 -0.789 -13.443 1.00 77.62 75 GLY A O 1
ATOM 617 N N . ILE A 1 76 ? 22.827 0.787 -13.684 1.00 64.69 76 ILE A N 1
ATOM 618 C CA . ILE A 1 76 ? 23.263 1.273 -14.998 1.00 64.69 76 ILE A CA 1
ATOM 619 C C . ILE A 1 76 ? 24.628 1.961 -14.881 1.00 64.69 76 ILE A C 1
ATOM 621 O O . ILE A 1 76 ? 25.534 1.616 -15.636 1.00 64.69 76 ILE A O 1
ATOM 625 N N . GLY A 1 77 ? 24.818 2.842 -13.891 1.00 57.09 77 GLY A N 1
ATOM 626 C CA . GLY A 1 77 ? 26.080 3.562 -13.666 1.00 57.09 77 GLY A CA 1
ATOM 627 C C . GLY A 1 77 ? 27.293 2.652 -13.438 1.00 57.09 77 GLY A C 1
ATOM 628 O O . GLY A 1 77 ? 28.401 2.977 -13.853 1.00 57.09 77 GLY A O 1
ATOM 629 N N . LYS A 1 78 ? 27.099 1.467 -12.843 1.00 54.50 78 LYS A N 1
ATOM 630 C CA . LYS A 1 78 ? 28.174 0.471 -12.678 1.00 54.50 78 LYS A CA 1
ATOM 631 C C . LYS A 1 78 ? 28.502 -0.293 -13.966 1.00 54.50 78 LYS A C 1
ATOM 633 O O . LYS A 1 78 ? 29.638 -0.734 -14.124 1.00 54.50 78 LYS A O 1
ATOM 638 N N . LYS A 1 79 ? 27.538 -0.465 -14.878 1.00 50.84 79 LYS A N 1
ATOM 639 C CA . LYS A 1 79 ? 27.759 -1.127 -16.177 1.00 50.84 79 LYS A CA 1
ATOM 640 C C . LYS A 1 79 ? 28.371 -0.184 -17.216 1.00 50.84 79 LYS A C 1
ATOM 642 O O . LYS A 1 79 ? 29.198 -0.633 -18.003 1.00 50.84 79 LYS A O 1
ATOM 647 N N . THR A 1 80 ? 28.039 1.107 -17.196 1.00 47.34 80 THR A N 1
ATOM 648 C CA . THR A 1 80 ? 28.558 2.085 -18.170 1.00 47.34 80 THR A CA 1
ATOM 649 C C . THR A 1 80 ? 30.020 2.479 -17.949 1.00 47.34 80 THR A C 1
ATOM 651 O O . THR A 1 80 ? 30.681 2.852 -18.909 1.00 47.34 80 THR A O 1
ATOM 654 N N . ILE A 1 81 ? 30.576 2.327 -16.741 1.00 50.94 81 ILE A N 1
ATOM 655 C CA . ILE A 1 81 ? 32.002 2.625 -16.480 1.00 50.94 81 ILE A CA 1
ATOM 656 C C . ILE A 1 81 ? 32.941 1.548 -17.065 1.00 50.94 81 ILE A C 1
ATOM 658 O O . ILE A 1 81 ? 34.114 1.819 -17.300 1.00 50.94 81 ILE A O 1
ATOM 662 N N . LYS A 1 82 ? 32.442 0.337 -17.364 1.00 48.88 82 LYS A N 1
ATOM 663 C CA . LYS A 1 82 ? 33.257 -0.760 -17.927 1.00 48.88 82 LYS A CA 1
ATOM 664 C C . LYS A 1 82 ? 33.153 -0.934 -19.444 1.00 48.88 82 LYS A C 1
ATOM 666 O O . LYS A 1 82 ? 33.863 -1.775 -19.986 1.00 48.88 82 LYS A O 1
ATOM 671 N N . GLN A 1 83 ? 32.313 -0.165 -20.138 1.00 43.41 83 GLN A N 1
ATOM 672 C CA . GLN A 1 83 ? 32.236 -0.206 -21.601 1.00 43.41 83 GLN A CA 1
ATOM 673 C C . GLN A 1 83 ? 32.334 1.199 -22.199 1.00 43.41 83 GLN A C 1
ATOM 675 O O . GLN A 1 83 ? 31.362 1.939 -22.302 1.00 43.41 83 GLN A O 1
ATOM 680 N N . SER A 1 84 ? 33.577 1.548 -22.531 1.00 41.62 84 SER A N 1
ATOM 681 C CA . SER A 1 84 ? 33.992 2.315 -23.709 1.00 41.62 84 SER A CA 1
ATOM 682 C C . SER A 1 84 ? 32.903 3.049 -24.518 1.00 41.62 84 SER A C 1
ATOM 684 O O . SER A 1 84 ? 32.081 2.465 -25.217 1.00 41.62 84 SER A O 1
ATOM 686 N N . GLY A 1 85 ? 33.038 4.376 -24.577 1.00 47.41 85 GLY A N 1
ATOM 687 C CA . GLY A 1 85 ? 33.228 5.041 -25.871 1.00 47.41 85 GLY A CA 1
ATOM 688 C C . GLY A 1 85 ? 32.083 5.058 -26.890 1.00 47.41 85 GLY A C 1
ATOM 689 O O . GLY A 1 85 ? 32.370 5.148 -28.080 1.00 47.41 85 GLY A O 1
ATOM 690 N N . LYS A 1 86 ? 30.804 5.043 -26.494 1.00 40.75 86 LYS A N 1
ATOM 691 C CA . LYS A 1 86 ? 29.707 5.355 -27.432 1.00 40.75 86 LYS A CA 1
ATOM 692 C C . LYS A 1 86 ? 28.762 6.409 -26.861 1.00 40.75 86 LYS A C 1
ATOM 694 O O . LYS A 1 86 ? 27.916 6.127 -26.018 1.00 40.75 86 LYS A O 1
ATOM 699 N N . LYS A 1 87 ? 28.913 7.652 -27.338 1.00 45.38 87 LYS A N 1
ATOM 700 C CA . LYS A 1 87 ? 27.976 8.757 -27.085 1.00 45.38 87 LYS A CA 1
ATOM 701 C C . LYS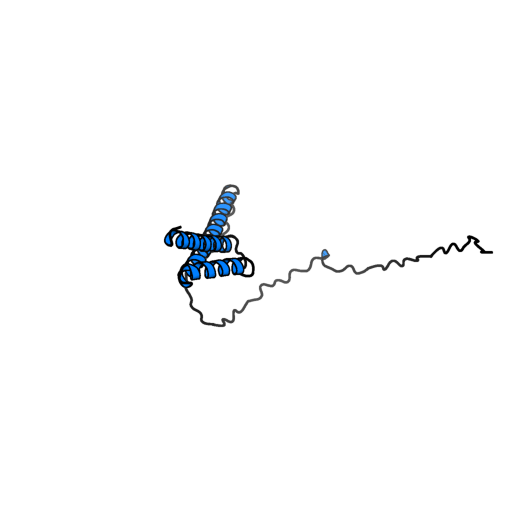 A 1 87 ? 26.615 8.404 -27.688 1.00 45.38 87 LYS A C 1
ATOM 703 O O . LYS A 1 87 ? 26.394 8.600 -28.879 1.00 45.38 87 LYS A O 1
ATOM 708 N N . VAL A 1 88 ? 25.693 7.925 -26.863 1.00 50.50 88 VAL A N 1
ATOM 709 C CA . VAL A 1 88 ? 24.264 7.929 -27.189 1.00 50.50 88 VAL A CA 1
ATOM 710 C C . VAL A 1 88 ? 23.691 9.240 -26.657 1.00 50.50 88 VAL A C 1
ATOM 712 O O . VAL A 1 88 ? 23.767 9.518 -25.461 1.00 50.50 88 VAL A O 1
ATOM 715 N N . LYS A 1 89 ? 23.161 10.080 -27.554 1.00 46.91 89 LYS A N 1
ATOM 716 C CA . LYS A 1 89 ? 22.424 11.296 -27.188 1.00 46.91 89 LYS A CA 1
ATOM 717 C C . LYS A 1 89 ? 21.143 10.879 -26.461 1.00 46.91 89 LYS A C 1
ATOM 719 O O . LYS A 1 89 ? 20.178 10.466 -27.096 1.00 46.91 89 LYS A O 1
ATOM 724 N N . VAL A 1 90 ? 21.146 10.975 -25.135 1.00 43.44 90 VAL A N 1
ATOM 725 C CA . VAL A 1 90 ? 19.943 10.818 -24.312 1.00 43.44 90 VAL A CA 1
ATOM 726 C C . VAL A 1 90 ? 19.131 12.106 -24.435 1.00 43.44 90 VAL A C 1
ATOM 728 O O . VAL A 1 90 ? 19.571 13.171 -24.000 1.00 43.44 90 VAL A O 1
ATOM 731 N N . GLY A 1 91 ? 17.968 12.019 -25.083 1.00 40.47 91 GLY A N 1
ATOM 732 C CA . GLY A 1 91 ? 16.983 13.096 -25.093 1.00 40.47 91 GLY A CA 1
ATOM 733 C C . GLY A 1 91 ? 16.543 13.412 -23.664 1.00 40.47 91 GLY A C 1
ATOM 734 O O . GLY A 1 91 ? 16.260 12.504 -22.884 1.00 40.47 91 GLY A O 1
ATOM 735 N N . LYS A 1 92 ? 16.528 14.701 -23.312 1.00 40.22 92 LYS A N 1
ATOM 736 C CA . LYS A 1 92 ? 16.053 15.200 -22.017 1.00 40.22 92 LYS A CA 1
ATOM 737 C C . LYS A 1 92 ? 14.610 14.738 -21.791 1.00 40.22 92 LYS A C 1
ATOM 739 O O . LYS A 1 92 ? 13.714 15.179 -22.502 1.00 40.22 92 LYS A O 1
ATOM 744 N N . ILE A 1 93 ? 14.389 13.890 -20.789 1.00 47.78 93 ILE A N 1
ATOM 745 C CA . ILE A 1 93 ? 13.059 13.666 -20.218 1.00 47.78 93 ILE A CA 1
ATOM 746 C C . ILE A 1 93 ? 12.937 14.649 -19.057 1.00 47.78 93 ILE A C 1
ATOM 748 O O . ILE A 1 93 ? 13.449 14.417 -17.964 1.00 47.78 93 ILE A O 1
ATOM 752 N N . THR A 1 94 ? 12.330 15.800 -19.326 1.00 41.03 94 THR A N 1
ATOM 753 C CA . THR A 1 94 ? 11.873 16.739 -18.302 1.00 41.03 94 THR A CA 1
ATOM 754 C C . THR A 1 94 ? 10.643 16.129 -17.636 1.00 41.03 94 THR A C 1
ATOM 756 O O . THR A 1 94 ? 9.554 16.154 -18.199 1.00 41.03 94 THR A O 1
ATOM 759 N N . THR A 1 95 ? 10.810 15.552 -16.446 1.00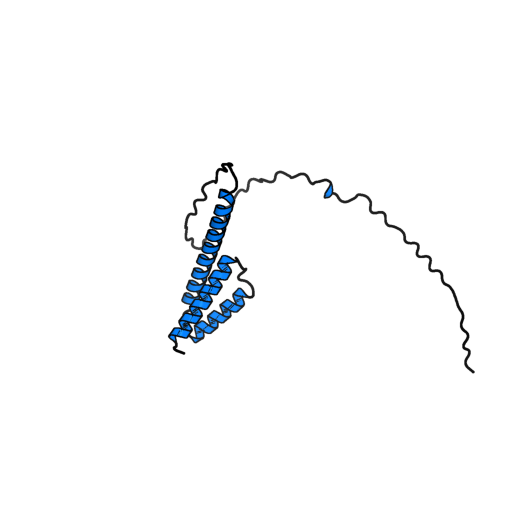 38.06 95 THR A N 1
ATOM 760 C CA . THR A 1 95 ? 9.677 15.168 -15.597 1.00 38.06 95 THR A CA 1
ATOM 761 C C . THR A 1 95 ? 9.109 16.436 -14.967 1.00 38.06 95 THR A C 1
ATOM 763 O O . THR A 1 95 ? 9.602 16.905 -13.941 1.00 38.06 95 THR A O 1
ATOM 766 N N . GLN A 1 96 ? 8.098 17.016 -15.614 1.00 42.88 96 GLN A N 1
ATOM 767 C CA . GLN A 1 96 ? 7.218 17.991 -14.981 1.00 42.88 96 GLN A CA 1
ATOM 768 C C . GLN A 1 96 ? 6.379 17.277 -13.918 1.00 42.88 96 GLN A C 1
ATOM 770 O O . GLN A 1 96 ? 5.819 16.203 -14.136 1.00 42.88 96 GLN A O 1
ATOM 775 N N . LYS A 1 97 ? 6.382 17.863 -12.724 1.00 46.56 97 LYS A N 1
ATOM 776 C CA . LYS A 1 97 ? 5.657 17.417 -11.543 1.00 46.56 97 LYS A CA 1
ATOM 777 C C . LYS A 1 97 ? 4.320 18.149 -11.532 1.00 46.56 97 LYS A C 1
ATOM 779 O O . LYS A 1 97 ? 4.167 19.088 -10.760 1.00 46.56 97 LYS A O 1
ATOM 784 N N . ASP A 1 98 ? 3.382 17.710 -12.362 1.00 33.09 98 ASP A N 1
ATOM 785 C CA . ASP A 1 98 ? 2.042 18.289 -12.375 1.00 33.09 98 ASP A CA 1
ATOM 786 C C . ASP A 1 98 ? 1.043 17.347 -11.700 1.00 33.09 98 ASP A C 1
ATOM 788 O O . ASP A 1 98 ? 0.794 16.206 -12.088 1.00 33.09 98 ASP A O 1
ATOM 792 N N . ARG A 1 99 ? 0.548 17.862 -10.580 1.00 56.75 99 ARG A N 1
ATOM 793 C CA . ARG A 1 99 ? -0.628 17.431 -9.841 1.00 56.75 99 ARG A CA 1
ATOM 794 C C . ARG A 1 99 ? -1.847 17.765 -10.705 1.00 56.75 99 ARG A C 1
ATOM 796 O O . ARG A 1 99 ? -2.125 18.939 -10.892 1.00 56.75 99 ARG A O 1
ATOM 803 N N . GLU A 1 100 ? -2.581 16.764 -11.176 1.00 43.66 100 GLU A N 1
ATOM 804 C CA . GLU A 1 100 ? -3.844 16.956 -11.909 1.00 43.66 100 GLU A CA 1
ATOM 805 C C . GLU A 1 100 ? -4.791 15.832 -11.462 1.00 43.66 100 GLU A C 1
ATOM 807 O O . GLU A 1 100 ? -4.512 14.648 -11.634 1.00 43.66 100 GLU A O 1
ATOM 812 N N . GLU A 1 101 ? -5.731 16.081 -10.552 1.00 40.28 101 GLU A N 1
ATOM 813 C CA . GLU A 1 101 ? -7.047 16.684 -10.799 1.00 40.28 101 GLU A CA 1
ATOM 814 C C . GLU A 1 101 ? -7.753 16.125 -12.044 1.00 40.28 101 GLU A C 1
ATOM 816 O O . GLU A 1 101 ? -7.403 16.347 -13.196 1.00 40.28 101 GLU A O 1
ATOM 821 N N . ASN A 1 102 ? -8.778 15.338 -11.739 1.00 48.06 102 ASN A N 1
ATOM 822 C CA . ASN A 1 102 ? -9.662 14.623 -12.636 1.00 48.06 102 ASN A CA 1
AT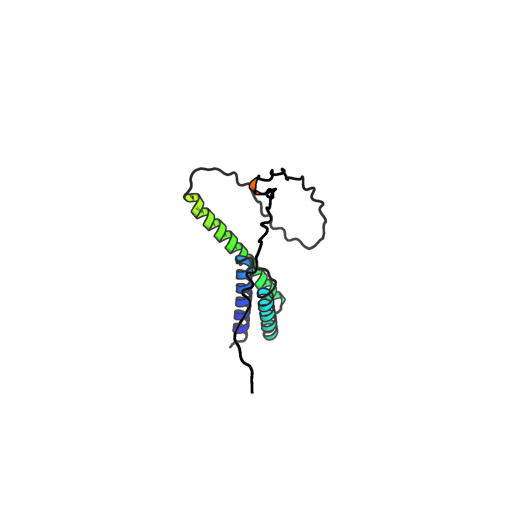OM 823 C C . ASN A 1 102 ? -10.486 15.589 -13.499 1.00 48.06 102 ASN A C 1
ATOM 825 O O . ASN A 1 102 ? -11.505 16.091 -13.038 1.00 48.06 102 ASN A O 1
ATOM 829 N N . THR A 1 103 ? -10.130 15.760 -14.774 1.00 43.69 103 THR A N 1
ATOM 830 C CA . THR A 1 103 ? -11.114 16.095 -15.814 1.00 43.69 103 THR A CA 1
ATOM 831 C C . THR A 1 103 ? -10.833 15.324 -17.101 1.00 43.69 103 THR A C 1
ATOM 833 O O . THR A 1 103 ? -9.744 15.342 -17.668 1.00 43.69 103 THR A O 1
ATOM 836 N N . ARG A 1 104 ? -11.854 14.596 -17.565 1.00 53.81 104 ARG A N 1
ATOM 837 C CA . ARG A 1 104 ? -11.841 13.801 -18.797 1.00 53.81 104 ARG A CA 1
ATOM 838 C C . ARG A 1 104 ? -11.769 14.734 -20.010 1.00 53.81 104 ARG A C 1
ATOM 840 O O . ARG A 1 104 ? -12.800 15.159 -20.519 1.00 53.81 104 ARG A O 1
ATOM 847 N N . ARG A 1 105 ? -10.565 15.041 -20.493 1.00 48.31 105 ARG A N 1
ATOM 848 C CA . ARG A 1 105 ? -10.350 15.655 -21.812 1.00 48.31 105 ARG A CA 1
ATOM 849 C C . ARG A 1 105 ? -9.899 14.581 -22.794 1.00 48.31 105 ARG A C 1
ATOM 851 O O . ARG A 1 105 ? -8.782 14.077 -22.726 1.00 48.31 105 ARG A O 1
ATOM 858 N N . THR A 1 106 ? -10.787 14.203 -23.708 1.00 54.09 106 THR A N 1
ATOM 859 C CA . THR A 1 106 ? -10.468 13.312 -24.828 1.00 54.09 106 THR A CA 1
ATOM 860 C C . THR A 1 106 ? -9.591 14.056 -25.832 1.00 54.09 106 THR A C 1
ATOM 862 O O . THR A 1 106 ? -10.091 14.715 -26.742 1.00 54.09 106 THR A O 1
ATOM 865 N N . HIS A 1 107 ? -8.273 13.958 -25.680 1.00 46.16 107 HIS A N 1
ATOM 866 C CA . HIS A 1 107 ? -7.344 14.364 -26.727 1.00 46.16 107 HIS A CA 1
ATOM 867 C C . HIS A 1 107 ? -7.341 13.293 -27.823 1.00 46.16 107 HIS A C 1
ATOM 869 O O . HIS A 1 107 ? -6.882 12.171 -27.609 1.00 46.16 107 HIS A O 1
ATOM 875 N N . LYS A 1 108 ? -7.853 13.628 -29.015 1.00 55.22 108 LYS A N 1
ATOM 876 C CA . LYS A 1 108 ? -7.617 12.829 -30.224 1.00 55.22 108 LYS A CA 1
ATOM 877 C C . LYS A 1 108 ? -6.138 12.954 -30.592 1.00 55.22 108 LYS A C 1
ATOM 879 O O . LYS A 1 108 ? -5.736 13.878 -31.293 1.00 55.22 108 LYS A O 1
ATOM 884 N N . VAL A 1 109 ? -5.322 12.035 -30.087 1.00 56.41 109 VAL A N 1
ATOM 885 C CA . VAL A 1 109 ? -3.927 11.890 -30.503 1.00 56.41 109 VAL A CA 1
ATOM 886 C C . VAL A 1 109 ? -3.936 11.259 -31.894 1.00 56.41 109 VAL A C 1
ATOM 888 O O . VAL A 1 109 ? -4.272 10.087 -32.050 1.00 56.41 109 VAL A O 1
ATOM 891 N N . SER A 1 110 ? -3.605 12.046 -32.919 1.00 59.72 110 SER A N 1
ATOM 892 C CA . SER A 1 110 ? -3.349 11.521 -34.261 1.00 59.72 110 SER A CA 1
ATOM 893 C C . SER A 1 110 ? -2.027 10.755 -34.232 1.00 59.72 110 SER A C 1
ATOM 895 O O . SER A 1 110 ? -0.942 11.329 -34.339 1.00 59.72 110 SER A O 1
ATOM 897 N N . LEU A 1 111 ? -2.119 9.446 -34.003 1.00 59.41 111 LEU A N 1
ATOM 898 C CA . LEU A 1 111 ? -0.991 8.534 -34.118 1.00 59.41 111 LEU A CA 1
ATOM 899 C C . LEU A 1 111 ? -0.690 8.359 -35.609 1.00 59.41 111 LEU A C 1
ATOM 901 O O . LEU A 1 111 ? -1.380 7.617 -36.306 1.00 59.41 111 LEU A O 1
ATOM 905 N N . LYS A 1 112 ? 0.338 9.047 -36.119 1.00 64.06 112 LYS A N 1
ATOM 906 C CA . LYS A 1 112 ? 0.921 8.685 -37.418 1.00 64.06 112 LYS A CA 1
ATOM 907 C C . LYS A 1 112 ? 1.382 7.222 -37.320 1.00 64.06 112 LYS A C 1
ATOM 909 O O . LYS A 1 112 ? 2.094 6.900 -36.365 1.00 64.06 112 LYS A O 1
ATOM 914 N N . PRO A 1 113 ? 0.995 6.332 -38.247 1.00 59.66 113 PRO A N 1
ATOM 915 C CA . PRO A 1 113 ? 1.342 4.925 -38.142 1.00 59.66 113 PRO A CA 1
ATOM 916 C C . PRO A 1 113 ? 2.840 4.752 -38.404 1.00 59.66 113 PRO A C 1
ATOM 918 O O . PRO A 1 113 ? 3.284 4.707 -39.546 1.00 59.66 113 PRO A O 1
ATOM 921 N N . ILE A 1 114 ? 3.632 4.618 -37.341 1.00 60.97 114 ILE A N 1
ATOM 922 C CA . ILE A 1 114 ? 4.977 4.034 -37.425 1.00 60.97 114 ILE A CA 1
ATOM 923 C C . ILE A 1 114 ? 4.792 2.512 -37.419 1.00 60.97 114 ILE A C 1
ATOM 925 O O . ILE A 1 114 ? 5.166 1.815 -36.484 1.00 60.97 114 ILE A O 1
ATOM 929 N N . LEU A 1 115 ? 4.108 2.000 -38.438 1.00 59.72 115 LEU A N 1
ATOM 930 C CA . LEU A 1 115 ? 4.049 0.578 -38.737 1.00 59.72 115 LEU A CA 1
ATOM 931 C C . LEU A 1 115 ? 4.719 0.415 -40.093 1.00 59.72 115 LEU A C 1
ATOM 933 O O . LEU A 1 115 ? 4.060 0.371 -41.128 1.00 59.72 115 LEU A O 1
ATOM 937 N N . THR A 1 116 ? 6.048 0.367 -40.104 1.00 65.81 116 THR A N 1
ATOM 938 C CA . THR A 1 116 ? 6.718 -0.282 -41.226 1.00 65.81 116 THR A CA 1
ATOM 939 C C . THR A 1 116 ? 6.317 -1.751 -41.159 1.00 65.81 116 THR A C 1
ATOM 941 O O . THR A 1 116 ? 6.540 -2.417 -40.148 1.00 65.81 116 THR A O 1
ATOM 944 N N . ALA A 1 117 ? 5.644 -2.243 -42.198 1.00 67.69 117 ALA A N 1
ATOM 945 C CA . ALA A 1 117 ? 5.317 -3.655 -42.315 1.00 67.69 117 ALA A CA 1
ATOM 946 C C . ALA A 1 117 ? 6.635 -4.444 -42.319 1.00 67.69 117 ALA A C 1
ATOM 948 O O . ALA A 1 117 ? 7.374 -4.428 -43.300 1.00 67.69 117 ALA A O 1
ATOM 949 N N . VAL A 1 118 ? 6.971 -5.064 -41.188 1.00 70.19 118 VAL A N 1
ATOM 950 C CA . VAL A 1 118 ? 8.113 -5.974 -41.106 1.00 70.19 118 VAL A CA 1
ATOM 951 C C . VAL A 1 118 ? 7.711 -7.235 -41.853 1.00 70.19 118 VAL A C 1
ATOM 953 O O . VAL A 1 118 ? 6.729 -7.886 -41.489 1.00 70.19 118 VAL A O 1
ATOM 956 N N . ASP A 1 119 ? 8.440 -7.538 -42.924 1.00 75.62 119 ASP A N 1
ATOM 957 C CA . ASP A 1 119 ? 8.147 -8.692 -43.762 1.00 75.62 119 ASP A CA 1
ATOM 958 C C . ASP A 1 119 ? 8.263 -9.985 -42.945 1.00 75.62 119 ASP A C 1
ATOM 960 O O . ASP A 1 119 ? 9.152 -10.156 -42.101 1.00 75.62 119 ASP A O 1
ATOM 964 N N . ARG A 1 120 ? 7.308 -10.891 -43.142 1.00 74.38 120 ARG A N 1
ATOM 965 C CA . ARG A 1 120 ? 7.177 -12.086 -42.310 1.00 74.38 120 ARG A CA 1
ATOM 966 C C . ARG A 1 120 ? 8.261 -13.091 -42.717 1.00 74.38 120 ARG A C 1
ATOM 968 O O . ARG A 1 120 ? 8.265 -13.521 -43.873 1.00 74.38 120 ARG A O 1
ATOM 975 N N . PRO A 1 121 ? 9.140 -13.535 -41.797 1.00 76.50 121 PRO A N 1
ATOM 976 C CA . PRO A 1 121 ? 10.215 -14.459 -42.143 1.00 76.50 121 PRO A CA 1
ATOM 977 C C . PRO A 1 121 ? 9.652 -15.791 -42.653 1.00 76.50 121 PRO A C 1
ATOM 979 O O . PRO A 1 121 ? 8.590 -16.247 -42.214 1.00 76.50 121 PRO A O 1
ATOM 982 N N . GLN A 1 122 ? 10.378 -16.438 -43.570 1.00 69.75 122 GLN A N 1
ATOM 983 C CA . GLN A 1 122 ? 9.948 -17.686 -44.217 1.00 69.75 122 GLN A CA 1
ATOM 984 C C . GLN A 1 122 ? 9.657 -18.820 -43.219 1.00 69.75 122 GLN A C 1
ATOM 986 O O . GLN A 1 122 ? 8.775 -19.635 -43.474 1.00 69.75 122 GLN A O 1
ATOM 991 N N . SER A 1 123 ? 10.307 -18.823 -42.052 1.00 74.00 123 SER A N 1
ATOM 992 C CA . SER A 1 123 ? 10.065 -19.783 -40.965 1.00 74.00 123 SER A CA 1
ATOM 993 C C . SER A 1 123 ? 8.663 -19.699 -40.351 1.00 74.00 123 SER A C 1
ATOM 995 O O . SER A 1 123 ? 8.183 -20.670 -39.775 1.00 74.00 123 SER A O 1
ATOM 997 N N . ALA A 1 124 ? 7.984 -18.555 -40.474 1.00 73.38 124 ALA A N 1
ATOM 998 C CA . ALA A 1 124 ? 6.636 -18.352 -39.949 1.00 73.38 124 ALA A CA 1
ATOM 999 C C . ALA A 1 124 ? 5.532 -18.697 -40.968 1.00 73.38 124 ALA A C 1
ATOM 1001 O O . ALA A 1 124 ? 4.353 -18.422 -40.697 1.00 73.38 124 ALA A O 1
ATOM 1002 N N . ARG A 1 125 ? 5.893 -19.243 -42.141 1.00 73.44 125 ARG A N 1
ATOM 1003 C CA . ARG A 1 125 ? 4.957 -19.760 -43.149 1.00 73.44 125 ARG A CA 1
ATOM 1004 C C . ARG A 1 125 ? 4.571 -21.197 -42.794 1.00 73.44 125 ARG A C 1
ATOM 1006 O O . ARG A 1 125 ? 5.405 -21.987 -42.367 1.00 73.44 125 ARG A O 1
ATOM 1013 N N . LYS A 1 126 ? 3.289 -21.532 -42.951 1.00 74.94 126 LYS A N 1
ATOM 1014 C CA . LYS A 1 126 ? 2.793 -22.891 -42.694 1.00 74.94 126 LYS A CA 1
ATOM 1015 C C . LYS A 1 126 ? 3.365 -23.837 -43.763 1.00 74.94 126 LYS A C 1
ATOM 1017 O O . LYS A 1 126 ? 3.341 -23.453 -44.934 1.00 74.94 126 LYS A O 1
ATOM 1022 N N . PRO A 1 127 ? 3.854 -25.037 -43.403 1.00 75.19 127 PRO A N 1
ATOM 1023 C CA . PRO A 1 127 ? 4.285 -26.009 -44.398 1.00 75.19 127 PRO A CA 1
ATOM 1024 C C . PRO A 1 127 ? 3.089 -26.403 -45.269 1.00 75.19 127 PRO A C 1
ATOM 1026 O O . PRO A 1 127 ? 1.990 -26.640 -44.767 1.00 75.19 127 PRO A O 1
ATOM 1029 N N . THR A 1 128 ? 3.299 -26.450 -46.581 1.00 68.69 128 THR A N 1
ATOM 1030 C CA . THR A 1 128 ? 2.265 -26.744 -47.585 1.00 68.69 128 THR A CA 1
ATOM 1031 C C . THR A 1 128 ? 1.788 -28.192 -47.564 1.00 68.69 128 THR A C 1
ATOM 1033 O O . THR A 1 128 ? 0.773 -28.500 -48.180 1.00 68.69 128 THR A O 1
ATOM 1036 N N . PHE A 1 129 ? 2.488 -29.092 -46.872 1.00 68.50 129 PHE A N 1
ATOM 1037 C CA . PHE A 1 129 ? 2.271 -30.518 -47.050 1.00 68.50 129 PHE A CA 1
ATOM 1038 C C . PHE A 1 129 ? 2.372 -31.280 -45.732 1.00 68.50 129 PHE A C 1
ATOM 1040 O O . PHE A 1 129 ? 3.456 -31.564 -45.229 1.00 68.50 129 PHE A O 1
ATOM 1047 N N . ILE A 1 130 ? 1.210 -31.607 -45.170 1.00 69.31 130 ILE A N 1
ATOM 1048 C CA . ILE A 1 130 ? 1.082 -32.598 -44.103 1.00 69.31 130 ILE A CA 1
ATOM 1049 C C . ILE A 1 130 ? 0.643 -33.892 -44.790 1.00 69.31 130 ILE A C 1
ATOM 1051 O O . ILE A 1 130 ? -0.526 -34.036 -45.150 1.00 69.31 130 ILE A O 1
ATOM 1055 N N . GLN A 1 131 ? 1.570 -34.829 -45.010 1.00 63.69 131 GLN A N 1
ATOM 1056 C CA . GLN A 1 131 ? 1.191 -36.170 -45.454 1.00 63.69 131 GLN A CA 1
ATOM 1057 C C . GLN A 1 131 ? 0.502 -36.897 -44.305 1.00 63.69 131 GLN A C 1
ATOM 1059 O O . GLN A 1 131 ? 1.081 -37.126 -43.244 1.00 63.69 131 GLN A O 1
ATOM 1064 N N . ARG A 1 132 ? -0.758 -37.269 -44.520 1.00 63.22 132 ARG A N 1
ATOM 1065 C CA . ARG A 1 132 ? -1.504 -38.117 -43.597 1.00 63.22 132 ARG A CA 1
ATOM 1066 C C . ARG A 1 132 ? -1.050 -39.557 -43.825 1.00 63.22 132 ARG A C 1
ATOM 1068 O O . ARG A 1 132 ? -1.438 -40.174 -44.814 1.00 63.22 132 ARG A O 1
ATOM 1075 N N . ILE A 1 133 ? -0.203 -40.0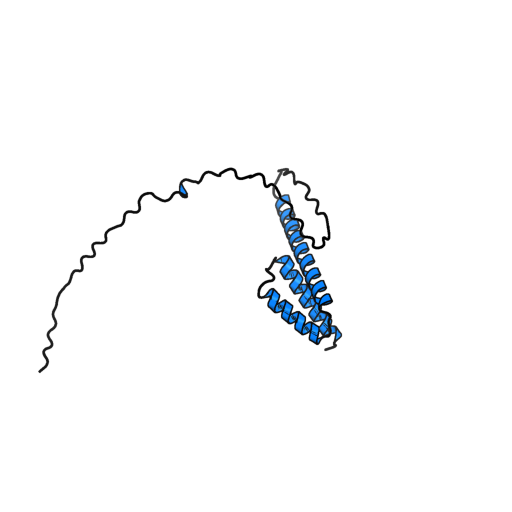73 -42.939 1.00 70.44 133 ILE A N 1
ATOM 1076 C CA . ILE A 1 133 ? 0.219 -41.476 -42.978 1.00 70.44 133 ILE A CA 1
ATOM 1077 C C . ILE A 1 133 ? -1.029 -42.331 -42.717 1.00 70.44 133 ILE A C 1
ATOM 1079 O O . ILE A 1 133 ? -1.685 -42.170 -41.686 1.00 70.44 133 ILE A O 1
ATOM 1083 N N . ARG A 1 134 ? -1.408 -43.197 -43.662 1.00 57.34 134 ARG A N 1
ATOM 1084 C CA . ARG A 1 134 ? -2.472 -44.185 -43.443 1.00 57.34 134 ARG A CA 1
ATOM 1085 C C . ARG A 1 134 ? -1.852 -45.358 -42.692 1.00 57.34 134 ARG A C 1
ATOM 1087 O O . ARG A 1 134 ? -1.106 -46.131 -43.277 1.00 57.34 134 ARG A O 1
ATOM 1094 N N . THR A 1 135 ? -2.134 -45.478 -41.402 1.00 61.94 135 THR A N 1
ATOM 1095 C CA . THR A 1 135 ? -1.820 -46.689 -40.640 1.00 61.94 135 THR A CA 1
ATOM 1096 C C . THR A 1 135 ? -2.810 -47.779 -41.040 1.00 61.94 135 THR A C 1
ATOM 1098 O O . THR A 1 135 ? -3.953 -47.768 -40.584 1.00 61.94 135 THR A O 1
ATOM 1101 N N . THR A 1 136 ? -2.403 -48.711 -41.901 1.00 60.00 136 THR A N 1
ATOM 1102 C CA . THR A 1 136 ? -3.079 -50.007 -42.032 1.00 60.00 136 THR A CA 1
ATOM 1103 C C . THR A 1 136 ? -2.707 -50.835 -40.807 1.00 60.00 136 THR A C 1
ATOM 1105 O O . THR A 1 136 ? -1.695 -51.532 -40.791 1.00 60.00 136 THR A O 1
ATOM 1108 N N . LEU A 1 137 ? -3.478 -50.681 -39.731 1.00 52.78 137 LEU A N 1
ATOM 1109 C CA . LEU A 1 137 ? -3.498 -51.675 -38.666 1.00 52.78 137 LEU A CA 1
ATOM 1110 C C . LEU A 1 137 ? -4.232 -52.885 -39.239 1.00 52.78 137 LEU A C 1
ATOM 1112 O O . LEU A 1 137 ? -5.457 -52.886 -39.271 1.00 52.78 137 LEU A O 1
ATOM 1116 N N . GLU A 1 138 ? -3.492 -53.868 -39.738 1.00 61.72 138 GLU A N 1
ATOM 1117 C CA . GLU A 1 138 ? -4.024 -55.212 -39.956 1.00 61.72 138 GLU A CA 1
ATOM 1118 C C . GLU A 1 138 ? -4.138 -55.882 -38.577 1.00 61.72 138 GLU A C 1
ATOM 1120 O O . GLU A 1 138 ? -3.106 -56.156 -37.955 1.00 61.72 138 GLU A O 1
ATOM 1125 N N . PRO A 1 139 ? -5.344 -56.124 -38.028 1.00 58.19 139 PRO A N 1
ATOM 1126 C CA . PRO A 1 139 ? -5.465 -56.931 -36.829 1.00 58.19 139 PRO A CA 1
ATOM 1127 C C . PRO A 1 139 ? -5.298 -58.400 -37.228 1.00 58.19 139 PRO A C 1
ATOM 1129 O O . PRO A 1 139 ? -6.216 -59.023 -37.762 1.00 58.19 139 PRO A O 1
ATOM 1132 N N . THR A 1 140 ? -4.135 -58.986 -36.943 1.00 57.28 140 THR A N 1
ATOM 1133 C CA . THR A 1 140 ? -3.962 -60.442 -36.979 1.00 57.28 140 THR A CA 1
ATOM 1134 C C . THR A 1 140 ? -4.834 -61.070 -35.890 1.00 57.28 140 THR A C 1
ATOM 1136 O O . THR A 1 140 ? -4.420 -61.213 -34.740 1.00 57.28 140 THR A O 1
ATOM 1139 N N . LEU A 1 141 ? -6.075 -61.414 -36.238 1.00 51.66 141 LEU A N 1
ATOM 1140 C CA . LEU A 1 141 ? -6.974 -62.203 -35.402 1.00 51.66 141 LEU A CA 1
ATOM 1141 C C . LEU A 1 141 ? -6.491 -63.659 -35.382 1.00 51.66 141 LEU A C 1
ATOM 1143 O O . LEU A 1 141 ? -6.933 -64.484 -36.179 1.00 51.66 141 LEU A O 1
ATOM 1147 N N . THR A 1 142 ? -5.605 -64.007 -34.451 1.00 52.34 142 THR A N 1
ATOM 1148 C CA . THR A 1 142 ? -5.388 -65.414 -34.093 1.00 52.34 142 THR A CA 1
ATOM 1149 C C . THR A 1 142 ? -6.575 -65.894 -33.264 1.00 52.34 142 THR A C 1
ATOM 1151 O O . THR A 1 142 ? -6.750 -65.524 -32.102 1.00 52.34 142 THR A O 1
ATOM 1154 N N . ARG A 1 143 ? -7.429 -66.690 -33.907 1.00 47.28 143 ARG A N 1
ATOM 1155 C CA . ARG A 1 143 ? -8.667 -67.250 -33.369 1.00 47.28 143 ARG A CA 1
ATOM 1156 C C . ARG A 1 143 ? -8.414 -68.643 -32.767 1.00 47.28 143 ARG A C 1
ATOM 1158 O O . ARG A 1 143 ? -8.141 -69.563 -33.523 1.00 47.28 143 ARG A O 1
ATOM 1165 N N . LEU A 1 144 ? -8.667 -68.751 -31.452 1.00 47.66 144 LEU A N 1
ATOM 1166 C CA . LEU A 1 144 ? -9.075 -69.937 -30.656 1.00 47.66 144 LEU A CA 1
ATOM 1167 C C . LEU A 1 144 ? -8.022 -71.065 -30.508 1.00 47.66 144 LEU A C 1
ATOM 1169 O O . LEU A 1 144 ? -7.237 -71.310 -31.404 1.00 47.66 144 LEU A O 1
ATOM 1173 N N . THR A 1 145 ? -7.907 -71.785 -29.387 1.00 50.06 145 THR A N 1
ATOM 1174 C CA . THR A 1 145 ? -8.957 -72.482 -28.617 1.00 50.06 145 THR A CA 1
ATOM 1175 C C . THR A 1 145 ? -8.501 -72.800 -27.180 1.00 50.06 145 THR A C 1
ATOM 1177 O O . THR A 1 145 ? -7.337 -73.136 -26.982 1.00 50.06 145 THR A O 1
ATOM 1180 N N . SER A 1 146 ? -9.416 -72.852 -26.204 1.00 48.06 146 SER A N 1
ATOM 1181 C CA . SER A 1 146 ? -9.243 -73.717 -25.020 1.00 48.06 146 SER A CA 1
ATOM 1182 C C . SER A 1 146 ? -10.587 -74.347 -24.623 1.00 48.06 146 SER A C 1
ATOM 1184 O O . SER A 1 146 ? -11.577 -73.614 -24.528 1.00 48.06 146 SER A O 1
ATOM 1186 N N . PRO A 1 147 ? -10.670 -75.682 -24.454 1.00 57.19 147 PRO A N 1
ATOM 1187 C CA . PRO A 1 147 ? -11.923 -76.387 -24.235 1.00 57.19 147 PRO A CA 1
ATOM 1188 C C . PRO A 1 147 ? -12.200 -76.537 -22.737 1.00 57.19 147 PRO A C 1
ATOM 1190 O O . PRO A 1 147 ? -11.478 -77.232 -22.032 1.00 57.19 147 PRO A O 1
ATOM 1193 N N . TYR A 1 148 ? -13.294 -75.957 -22.253 1.00 42.50 148 TYR A N 1
ATOM 1194 C CA . TYR A 1 148 ? -13.900 -76.394 -20.996 1.00 42.50 148 TYR A CA 1
ATOM 1195 C C . TYR A 1 148 ? -15.396 -76.589 -21.211 1.00 42.50 148 TYR A C 1
ATOM 1197 O O . TYR A 1 148 ? -16.187 -75.649 -21.196 1.00 42.50 148 TYR A O 1
ATOM 1205 N N . LYS A 1 149 ? -15.767 -77.849 -21.446 1.00 51.66 149 LYS A N 1
ATOM 1206 C CA . LYS A 1 149 ? -17.137 -78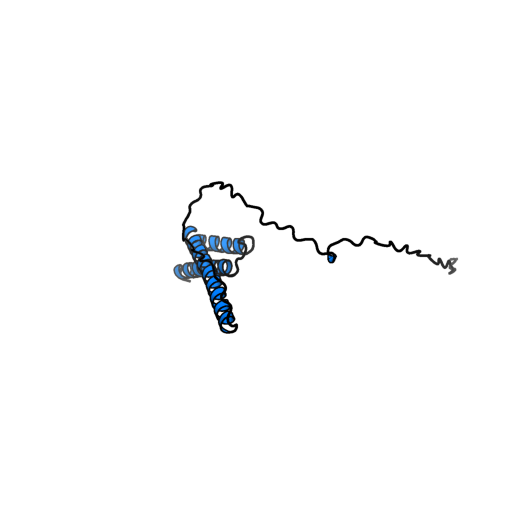.337 -21.324 1.00 51.66 149 LYS A CA 1
ATOM 1207 C C . LYS A 1 149 ? -17.312 -78.812 -19.881 1.00 51.66 149 LYS A C 1
ATOM 1209 O O . LYS A 1 149 ? -16.565 -79.670 -19.423 1.00 51.66 149 LYS A O 1
ATOM 1214 N N . GLN A 1 150 ? -18.245 -78.199 -19.159 1.00 49.88 150 GLN A N 1
ATOM 1215 C CA . GLN A 1 150 ? -18.688 -78.669 -17.850 1.00 49.88 150 GLN A CA 1
ATOM 1216 C C . GLN A 1 150 ? -19.691 -79.820 -18.017 1.00 49.88 150 GLN A C 1
ATOM 1218 O O . GLN A 1 150 ? -20.605 -79.697 -18.832 1.00 49.88 150 GLN A O 1
ATOM 1223 N N . ARG A 1 151 ? -19.528 -80.828 -17.147 1.00 42.34 151 ARG A N 1
ATOM 1224 C CA . ARG A 1 151 ? -20.398 -81.981 -16.845 1.00 42.34 151 ARG A CA 1
ATOM 1225 C C . ARG A 1 151 ? -20.473 -83.110 -17.868 1.00 42.34 151 ARG A C 1
ATOM 1227 O O . ARG A 1 151 ? -20.825 -82.866 -19.041 1.00 42.34 151 ARG A O 1
#

pLDDT: mean 73.98, std 20.92, range [33.09, 97.75]

Sequence (151 aa):
MSSRDGKKKLLEKVYKLGQEVGYFSHSEVGWVHREYRRIQTEGEKLGIALKIIKECYEKGKSEGAYRKQHDITRGIGKKTIKQSGKKVKVGKITTQKDREENTRRTHKVSLKPILTAVDRPQSARKPTFIQRIRTTLEPTLTRLTSPYKQR

Secondary structure (DSSP, 8-state):
--HHHHHHHHHHHHHHHHHHHHHHT--STTHHHHHHHHHHHHHHHTT--HHHHHHHHHHHHHHHHHHHHHHHHHHHHHHHTTS----------------------------------PPPPGGGSPPS-----------------------

Radius of gyration: 32.99 Å; chains: 1; bounding box: 54×100×73 Å

Foldseek 3Di:
DDLVVLLVVLLVVLLQLLLCCQQVVDDCPDPVVVVLVVSVVSCVVSVHDPVSSVVSSPNSNVVSNVVNVVVVVVVVVVVVVPDDDDDDPDDDPPPDPDDDDDDDDDDPDPPPDPCPPDDDDPVPDDDPDDDDDDDPPPPPPPDDDDDDDDD